Protein AF-W1YFK3-F1 (afdb_monomer)

Structure (mmCIF, N/CA/C/O backbone):
data_AF-W1YFK3-F1
#
_entry.id   AF-W1YFK3-F1
#
loop_
_atom_site.group_PDB
_atom_site.id
_atom_site.type_symbol
_atom_site.label_atom_id
_atom_site.label_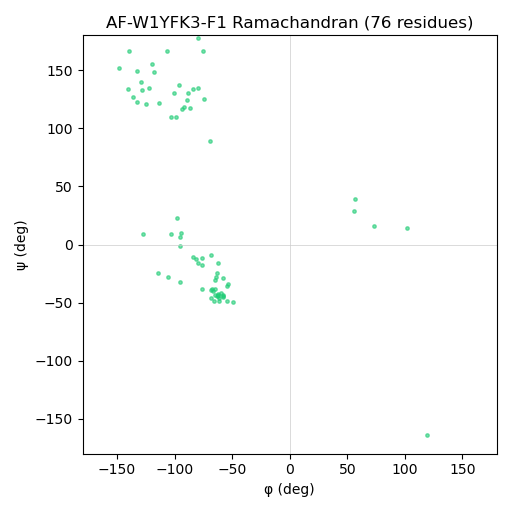alt_id
_atom_site.label_comp_id
_atom_site.label_asym_id
_atom_site.label_entity_id
_atom_site.label_seq_id
_atom_site.pdbx_PDB_ins_code
_atom_site.Cartn_x
_atom_site.Cartn_y
_atom_site.Cartn_z
_atom_site.occupancy
_atom_site.B_iso_or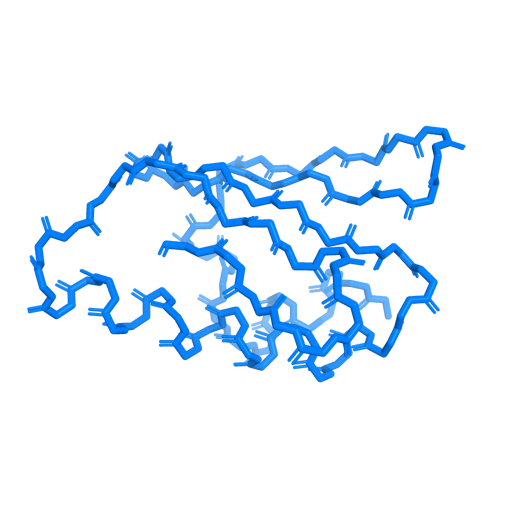_equiv
_atom_site.auth_seq_id
_atom_site.auth_comp_id
_atom_site.auth_asym_id
_atom_site.auth_atom_id
_atom_site.pdbx_PDB_model_num
ATOM 1 N N . SER A 1 1 ? 11.170 10.229 -8.547 1.00 80.69 1 SER A N 1
ATOM 2 C CA . SER A 1 1 ? 11.342 9.173 -7.532 1.00 80.69 1 SER A CA 1
ATOM 3 C C . SER A 1 1 ? 10.031 8.973 -6.785 1.00 80.69 1 SER A C 1
ATOM 5 O O . SER A 1 1 ? 9.253 9.917 -6.699 1.00 80.69 1 SER A O 1
ATOM 7 N N . LEU A 1 2 ? 9.782 7.776 -6.247 1.00 85.69 2 LEU A N 1
ATOM 8 C CA . LEU A 1 2 ? 8.586 7.441 -5.458 1.00 85.69 2 LEU A CA 1
ATOM 9 C C . LEU A 1 2 ? 8.292 8.456 -4.342 1.00 85.69 2 LEU A C 1
ATOM 11 O O . LEU A 1 2 ? 7.194 8.997 -4.264 1.00 85.69 2 LEU A O 1
ATOM 15 N N . ILE A 1 3 ? 9.313 8.781 -3.543 1.00 87.38 3 ILE A N 1
ATOM 16 C CA . ILE A 1 3 ? 9.219 9.732 -2.425 1.00 87.38 3 ILE A CA 1
ATOM 17 C C . ILE A 1 3 ? 8.659 11.094 -2.872 1.00 87.38 3 ILE A C 1
ATOM 19 O O . ILE A 1 3 ? 7.897 11.717 -2.136 1.00 87.38 3 ILE A O 1
ATOM 23 N N . LYS A 1 4 ? 8.995 11.558 -4.087 1.00 92.19 4 LYS A N 1
ATOM 24 C CA . LYS A 1 4 ? 8.477 12.823 -4.635 1.00 92.19 4 LYS A CA 1
ATOM 25 C C . LYS A 1 4 ? 6.957 12.783 -4.800 1.00 92.19 4 LYS A C 1
ATOM 27 O O . LYS A 1 4 ? 6.302 13.768 -4.486 1.00 92.19 4 LYS A O 1
ATOM 32 N N . TYR A 1 5 ? 6.413 11.677 -5.304 1.00 91.19 5 TYR A N 1
ATOM 33 C CA . TYR A 1 5 ? 4.976 11.543 -5.540 1.00 91.19 5 TYR A CA 1
ATOM 34 C C . TYR A 1 5 ? 4.202 11.313 -4.245 1.00 91.19 5 TYR A C 1
ATOM 36 O O . TYR A 1 5 ? 3.169 11.939 -4.061 1.00 91.19 5 TYR A O 1
ATOM 44 N N . ILE A 1 6 ? 4.754 10.533 -3.310 1.00 90.00 6 ILE A N 1
ATOM 45 C CA . ILE A 1 6 ? 4.178 10.369 -1.966 1.00 90.00 6 ILE A CA 1
ATOM 46 C C . ILE A 1 6 ? 3.984 11.730 -1.288 1.00 90.00 6 ILE A C 1
ATOM 48 O O . ILE A 1 6 ? 2.893 12.008 -0.807 1.00 90.00 6 ILE A O 1
ATOM 52 N N . LYS A 1 7 ? 5.013 12.590 -1.311 1.00 91.38 7 LYS A N 1
ATOM 53 C CA . LYS A 1 7 ? 4.934 13.947 -0.744 1.00 91.38 7 LYS A CA 1
ATOM 54 C C . LYS A 1 7 ? 3.977 14.862 -1.506 1.00 91.38 7 LYS A C 1
ATOM 56 O O . LYS A 1 7 ? 3.296 15.686 -0.913 1.00 91.38 7 LYS A O 1
ATOM 61 N N . LYS A 1 8 ? 3.969 14.768 -2.838 1.00 91.19 8 LYS A N 1
ATOM 62 C CA . LYS A 1 8 ? 3.121 15.615 -3.683 1.00 91.19 8 LYS A CA 1
ATOM 63 C C . LYS A 1 8 ? 1.633 15.335 -3.456 1.00 91.19 8 LYS A C 1
ATOM 65 O O . LYS A 1 8 ? 0.847 16.277 -3.450 1.00 91.19 8 LYS A O 1
ATOM 70 N N . ASP A 1 9 ? 1.276 14.071 -3.262 1.00 88.00 9 ASP A N 1
ATOM 71 C CA . ASP A 1 9 ? -0.113 13.629 -3.126 1.00 88.00 9 ASP A CA 1
ATOM 72 C C . ASP A 1 9 ? -0.554 13.534 -1.645 1.00 88.00 9 ASP A C 1
ATOM 74 O O . ASP A 1 9 ? -1.636 13.033 -1.340 1.00 88.00 9 ASP A O 1
ATOM 78 N N . GLY A 1 10 ? 0.263 14.035 -0.705 1.00 88.25 10 GLY A N 1
ATOM 79 C CA . GLY A 1 10 ? -0.073 14.127 0.722 1.00 88.25 10 GLY A CA 1
ATOM 80 C C . GLY A 1 10 ? -0.066 12.787 1.470 1.00 88.25 10 GLY A C 1
ATOM 81 O O . GLY A 1 10 ? -0.648 12.668 2.555 1.00 88.25 10 GLY A O 1
ATOM 82 N N . LEU A 1 11 ? 0.545 11.749 0.892 1.00 91.00 11 LEU A N 1
ATOM 83 C CA . LEU A 1 11 ? 0.610 10.411 1.481 1.00 91.00 11 LEU A CA 1
ATOM 84 C C . LEU A 1 11 ? 1.685 10.290 2.567 1.00 91.00 11 LEU A C 1
ATOM 86 O O . LEU A 1 11 ? 1.626 9.368 3.377 1.00 91.00 11 LEU A O 1
ATOM 90 N N . GLU A 1 12 ? 2.636 11.218 2.651 1.00 91.44 12 GLU A N 1
ATOM 91 C CA . GLU A 1 12 ? 3.701 11.213 3.660 1.00 91.44 12 GLU A CA 1
ATOM 92 C C . GLU A 1 12 ? 3.161 11.232 5.096 1.00 91.44 12 GLU A C 1
ATOM 94 O O . GLU A 1 12 ? 3.766 10.659 5.997 1.00 91.44 12 GLU A O 1
ATOM 99 N N . ASN A 1 13 ? 1.984 11.826 5.306 1.00 89.56 13 ASN A N 1
ATOM 100 C CA . ASN A 1 13 ? 1.336 11.864 6.615 1.00 89.56 13 ASN A CA 1
ATOM 101 C C . ASN A 1 13 ? 0.518 10.604 6.924 1.00 89.56 13 ASN A C 1
ATOM 103 O O . ASN A 1 13 ? 0.099 10.433 8.070 1.00 89.56 13 ASN A O 1
ATOM 107 N N . LYS A 1 14 ? 0.299 9.737 5.930 1.00 91.12 14 LYS A N 1
ATOM 108 C CA . LYS A 1 14 ? -0.504 8.508 6.018 1.00 91.12 14 LYS A CA 1
ATOM 109 C C . LYS A 1 14 ? 0.355 7.249 6.057 1.00 91.12 14 LYS A C 1
ATOM 111 O O . LYS A 1 14 ? -0.079 6.256 6.620 1.00 91.12 14 LYS A O 1
ATOM 116 N N . ILE A 1 15 ? 1.549 7.278 5.473 1.00 93.94 15 ILE A N 1
ATOM 117 C CA . ILE A 1 15 ? 2.467 6.137 5.422 1.00 93.94 15 ILE A CA 1
ATOM 118 C C . ILE A 1 15 ? 3.371 6.130 6.662 1.00 93.94 15 ILE A C 1
ATOM 120 O O . ILE A 1 15 ? 3.959 7.148 7.018 1.00 93.94 15 ILE A O 1
ATOM 124 N N . SER A 1 16 ? 3.462 4.983 7.334 1.00 95.00 16 SER A N 1
ATOM 125 C CA . SER A 1 16 ? 4.325 4.753 8.498 1.00 95.00 16 SER A CA 1
ATOM 126 C C . SER A 1 16 ? 5.666 4.128 8.109 1.00 95.00 16 SER A C 1
ATOM 128 O O . SER A 1 16 ? 6.682 4.418 8.738 1.00 95.00 16 SER A O 1
ATOM 130 N N . SER A 1 17 ? 5.695 3.307 7.057 1.00 95.00 17 SER A N 1
ATOM 131 C CA . SER A 1 17 ? 6.908 2.640 6.587 1.00 95.00 17 SER A CA 1
ATOM 132 C C . SER A 1 17 ? 6.901 2.436 5.072 1.00 95.00 17 SER A C 1
ATOM 134 O O . SER A 1 17 ? 5.850 2.322 4.438 1.00 95.00 17 SER A O 1
ATOM 136 N N . ILE A 1 18 ? 8.102 2.402 4.491 1.00 94.12 18 ILE A N 1
ATOM 137 C CA . ILE A 1 18 ? 8.345 2.071 3.086 1.00 94.12 18 ILE A CA 1
ATOM 138 C C . ILE A 1 18 ? 9.545 1.128 3.055 1.00 94.12 18 ILE A C 1
ATOM 140 O O . ILE A 1 18 ? 10.600 1.464 3.593 1.00 94.12 18 ILE A O 1
ATOM 144 N N . SER A 1 19 ? 9.404 -0.027 2.412 1.00 93.50 19 SER A N 1
ATOM 145 C CA . SER A 1 19 ? 10.506 -0.954 2.167 1.00 93.50 19 SER A CA 1
ATOM 146 C C . SER A 1 19 ? 10.565 -1.350 0.697 1.00 93.50 19 SER A C 1
ATOM 148 O O . SER A 1 19 ? 9.552 -1.554 0.028 1.00 93.50 19 SER A O 1
ATOM 150 N N . PHE A 1 20 ? 11.787 -1.439 0.186 1.00 90.38 20 PHE A N 1
ATOM 151 C CA . PHE A 1 20 ? 12.072 -1.888 -1.169 1.00 90.38 20 PHE A CA 1
ATOM 152 C C . PHE A 1 20 ? 12.528 -3.336 -1.083 1.00 90.38 20 PHE A C 1
ATOM 154 O O . PHE A 1 20 ? 13.388 -3.654 -0.262 1.00 90.38 20 PHE A O 1
ATOM 161 N N . ASN A 1 21 ? 11.951 -4.211 -1.901 1.00 85.50 21 ASN A N 1
ATOM 162 C CA . ASN A 1 21 ? 12.396 -5.595 -1.975 1.00 85.50 21 ASN A CA 1
ATOM 163 C C . ASN A 1 21 ? 13.170 -5.864 -3.274 1.00 85.50 21 ASN A C 1
ATOM 165 O O . ASN A 1 21 ? 13.147 -5.072 -4.216 1.00 85.50 21 ASN A O 1
ATOM 169 N N . SER A 1 22 ? 13.857 -7.004 -3.320 1.00 76.50 22 SER A N 1
ATOM 170 C CA . SER A 1 22 ? 14.663 -7.440 -4.466 1.00 76.50 22 SER A CA 1
ATOM 171 C C . SER A 1 22 ? 13.843 -7.812 -5.709 1.00 76.50 22 SER A C 1
ATOM 173 O O . SER A 1 22 ? 14.415 -8.003 -6.776 1.00 76.50 22 SER A O 1
ATOM 175 N N . GLU A 1 23 ? 12.514 -7.896 -5.606 1.00 84.50 23 GLU A N 1
ATOM 176 C CA . GLU A 1 23 ? 11.614 -8.331 -6.684 1.00 84.50 23 GLU A CA 1
ATOM 177 C C . GLU A 1 23 ? 10.970 -7.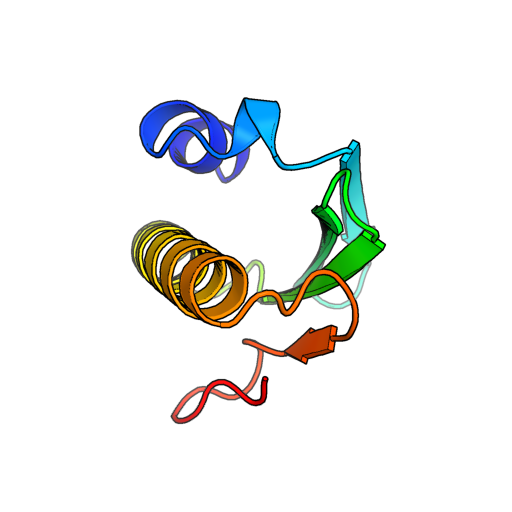164 -7.446 1.00 84.50 23 GLU A C 1
ATOM 179 O O . GLU A 1 23 ? 9.901 -7.326 -8.037 1.00 84.50 23 GLU A O 1
ATOM 184 N N . ASN A 1 24 ? 11.580 -5.977 -7.422 1.00 87.06 24 ASN A N 1
ATOM 185 C CA . ASN A 1 24 ? 10.989 -4.761 -7.987 1.00 87.06 24 ASN A CA 1
ATOM 186 C C . ASN A 1 24 ? 9.609 -4.447 -7.386 1.00 87.06 24 ASN A C 1
ATOM 188 O O . ASN A 1 24 ? 8.682 -4.043 -8.090 1.00 87.06 24 ASN A O 1
ATOM 192 N N . LYS A 1 25 ? 9.436 -4.659 -6.080 1.00 90.56 25 LYS A N 1
ATOM 193 C CA . LYS A 1 25 ? 8.238 -4.232 -5.357 1.00 90.56 25 LYS A CA 1
ATOM 194 C C . LYS A 1 25 ? 8.612 -3.233 -4.283 1.00 90.56 25 LYS A C 1
ATOM 196 O O . LYS A 1 25 ? 9.680 -3.282 -3.669 1.00 90.56 25 LYS A O 1
ATOM 201 N N . VAL A 1 26 ? 7.670 -2.339 -4.040 1.00 92.69 26 VAL A N 1
ATOM 202 C CA . VAL A 1 26 ? 7.695 -1.447 -2.895 1.00 92.69 26 VAL A CA 1
ATOM 203 C C . VAL A 1 26 ? 6.542 -1.837 -1.995 1.00 92.69 26 VAL A C 1
ATOM 205 O O . VAL A 1 26 ? 5.384 -1.816 -2.418 1.00 92.69 26 VAL A O 1
ATOM 208 N N . ASN A 1 27 ? 6.874 -2.186 -0.759 1.00 94.62 27 ASN A N 1
ATOM 209 C CA . ASN A 1 27 ? 5.891 -2.397 0.285 1.00 94.62 27 ASN A CA 1
ATOM 210 C C . ASN A 1 27 ? 5.773 -1.114 1.099 1.00 94.62 27 ASN A C 1
ATOM 212 O O . ASN A 1 27 ? 6.773 -0.468 1.419 1.00 94.62 27 ASN A O 1
ATOM 216 N N . MET A 1 28 ? 4.548 -0.741 1.429 1.00 94.94 28 MET A N 1
ATOM 217 C CA . MET A 1 28 ? 4.259 0.392 2.294 1.00 94.94 28 MET A CA 1
ATOM 218 C C . MET A 1 28 ? 3.233 -0.034 3.330 1.00 94.94 28 MET A C 1
ATOM 220 O O . MET A 1 28 ? 2.374 -0.869 3.052 1.00 94.94 28 MET A O 1
ATOM 224 N N . THR A 1 29 ? 3.298 0.565 4.508 1.00 96.00 29 THR A N 1
ATOM 225 C CA . THR A 1 29 ? 2.276 0.382 5.539 1.00 96.00 29 THR A CA 1
ATOM 226 C C . THR A 1 29 ? 1.709 1.745 5.890 1.00 96.00 29 THR A C 1
ATOM 228 O O . THR A 1 29 ? 2.464 2.710 6.037 1.00 96.00 29 THR A O 1
ATOM 231 N N . THR A 1 30 ? 0.386 1.867 5.996 1.00 94.69 30 THR A N 1
ATOM 232 C CA . THR A 1 30 ? -0.225 3.099 6.512 1.00 94.69 30 THR A CA 1
ATOM 233 C C . THR A 1 30 ? -0.064 3.187 8.031 1.00 94.69 30 THR A C 1
ATOM 235 O O . THR A 1 30 ? 0.295 2.216 8.697 1.00 94.69 30 THR A O 1
ATOM 238 N N . LYS A 1 31 ? -0.310 4.354 8.623 1.00 92.94 31 LYS A N 1
ATOM 239 C CA . LYS A 1 31 ? -0.334 4.517 10.085 1.00 92.94 31 LYS A CA 1
ATOM 240 C C . LYS A 1 31 ? -1.462 3.720 10.733 1.00 92.94 31 LYS A C 1
ATOM 242 O O . LYS A 1 31 ? -1.337 3.312 11.879 1.00 92.94 31 LYS A O 1
ATOM 247 N N . GLU A 1 32 ? -2.538 3.499 9.990 1.00 90.00 32 GLU A N 1
ATOM 248 C CA . GLU A 1 32 ? -3.701 2.727 10.412 1.00 90.00 32 GLU A CA 1
ATOM 249 C C . GLU A 1 32 ? -3.508 1.207 10.260 1.00 90.00 32 GLU A C 1
ATOM 251 O O . GLU A 1 32 ? -4.269 0.444 10.843 1.00 90.00 32 GLU A O 1
ATOM 256 N N . GLY A 1 33 ? -2.463 0.765 9.547 1.00 91.69 33 GLY A N 1
ATOM 257 C CA . GLY A 1 33 ? -2.104 -0.651 9.418 1.00 91.69 33 GLY A CA 1
ATOM 258 C C . GLY A 1 33 ? -2.512 -1.312 8.099 1.00 91.69 33 GLY A C 1
ATOM 259 O O . GLY A 1 33 ? -2.474 -2.535 8.002 1.00 91.69 33 GLY A O 1
ATOM 260 N N . ILE A 1 34 ? -2.878 -0.541 7.070 1.00 95.25 34 ILE A N 1
ATOM 261 C CA . ILE A 1 34 ? -3.111 -1.083 5.725 1.00 95.25 34 ILE A CA 1
ATOM 262 C C . ILE A 1 34 ? -1.761 -1.398 5.078 1.00 95.25 34 ILE A C 1
ATOM 264 O O . ILE A 1 34 ? -0.903 -0.521 4.949 1.00 95.25 34 ILE A O 1
ATOM 268 N N . GLU A 1 35 ? -1.589 -2.639 4.635 1.00 96.00 35 GLU A N 1
ATOM 269 C CA . GLU A 1 35 ? -0.439 -3.075 3.849 1.00 96.00 35 GLU A CA 1
ATOM 270 C C . GLU A 1 35 ? -0.656 -2.766 2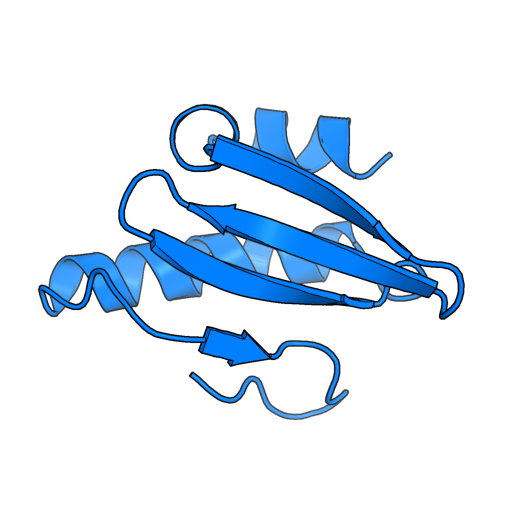.368 1.00 96.00 35 GLU A C 1
ATOM 272 O O . GLU A 1 35 ? -1.706 -3.057 1.802 1.00 96.00 35 GLU A O 1
ATOM 277 N N . ILE A 1 36 ? 0.344 -2.198 1.706 1.00 94.62 36 ILE A N 1
ATOM 278 C CA . ILE A 1 36 ? 0.271 -1.798 0.303 1.00 94.62 36 ILE A CA 1
ATOM 279 C C . ILE A 1 36 ? 1.467 -2.385 -0.431 1.00 94.62 36 ILE A C 1
ATOM 281 O O . ILE A 1 36 ? 2.602 -2.252 0.022 1.00 94.62 36 ILE A O 1
ATOM 285 N N . VAL A 1 37 ? 1.223 -2.986 -1.593 1.00 93.50 37 VAL A N 1
ATOM 286 C CA . VAL A 1 37 ? 2.279 -3.477 -2.483 1.00 93.50 37 VAL A CA 1
ATOM 287 C C . VAL A 1 37 ? 2.097 -2.862 -3.865 1.00 93.50 37 VAL A C 1
ATOM 289 O O . VAL A 1 37 ? 1.060 -3.060 -4.502 1.00 93.50 37 VAL A O 1
ATOM 292 N N . ILE A 1 38 ? 3.117 -2.145 -4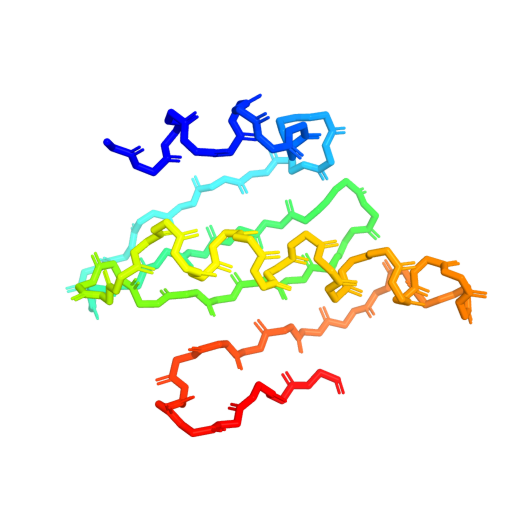.337 1.00 91.56 38 ILE A N 1
ATOM 293 C CA . ILE A 1 38 ? 3.194 -1.608 -5.703 1.00 91.56 38 ILE A CA 1
ATOM 294 C C . ILE A 1 38 ? 4.417 -2.180 -6.428 1.00 91.56 38 ILE A C 1
ATOM 296 O O . ILE A 1 38 ? 5.400 -2.574 -5.797 1.00 91.56 38 ILE A O 1
ATOM 300 N N . ASN A 1 39 ? 4.370 -2.218 -7.758 1.00 89.44 39 ASN A N 1
ATOM 301 C CA . ASN A 1 39 ? 5.531 -2.562 -8.577 1.00 89.44 39 ASN A CA 1
ATOM 302 C C . ASN A 1 39 ? 6.442 -1.324 -8.694 1.00 89.44 39 ASN A C 1
ATOM 304 O O . ASN A 1 39 ? 5.956 -0.223 -8.915 1.00 89.44 39 ASN A O 1
ATOM 308 N N . SER A 1 40 ? 7.758 -1.457 -8.527 1.00 84.31 40 SER A N 1
ATOM 309 C CA . SER A 1 40 ? 8.686 -0.328 -8.690 1.00 84.31 40 SER A CA 1
ATOM 310 C C . SER A 1 40 ? 8.938 0.027 -10.155 1.00 84.31 40 SER A C 1
ATOM 312 O O . SER A 1 40 ? 9.414 1.124 -10.436 1.00 84.31 40 SER A O 1
ATOM 314 N N . ASN A 1 41 ? 8.627 -0.890 -11.076 1.00 85.75 41 ASN A N 1
ATOM 315 C CA . ASN A 1 41 ? 8.842 -0.725 -12.514 1.00 85.75 41 ASN A CA 1
ATOM 316 C C . ASN A 1 41 ? 7.593 -0.209 -13.250 1.00 85.75 41 ASN A C 1
ATOM 318 O O . ASN A 1 41 ? 7.630 -0.047 -14.469 1.00 85.75 41 ASN A O 1
ATOM 322 N N . SER A 1 42 ? 6.478 0.004 -12.548 1.00 83.75 42 SER A N 1
ATOM 323 C CA . SER A 1 42 ? 5.254 0.566 -13.124 1.00 83.75 42 SER A CA 1
ATOM 324 C C . SER A 1 42 ? 5.335 2.091 -13.266 1.00 83.75 42 SER A C 1
ATOM 326 O O . SER A 1 42 ? 6.312 2.735 -12.869 1.00 83.75 42 SER A O 1
ATOM 328 N N . ASP A 1 43 ? 4.282 2.696 -13.824 1.00 89.31 43 ASP A N 1
ATOM 329 C CA . ASP A 1 43 ? 4.104 4.146 -13.758 1.00 89.31 43 ASP A CA 1
ATOM 330 C C . ASP A 1 43 ? 3.786 4.566 -12.313 1.00 89.31 43 ASP A C 1
ATOM 332 O O . ASP A 1 43 ? 2.633 4.671 -11.894 1.00 89.31 43 ASP A O 1
ATOM 336 N N . ILE A 1 44 ? 4.847 4.845 -11.552 1.00 88.00 44 ILE A N 1
ATOM 337 C CA . ILE A 1 44 ? 4.772 5.264 -10.149 1.00 88.00 44 ILE A CA 1
ATOM 338 C C . ILE A 1 44 ? 3.854 6.483 -9.963 1.00 88.00 44 ILE A C 1
ATOM 340 O O . ILE A 1 44 ? 3.198 6.597 -8.931 1.00 88.00 44 ILE A O 1
ATOM 344 N N . LYS A 1 45 ? 3.796 7.415 -10.926 1.00 89.69 45 LYS A N 1
ATOM 345 C CA . LYS A 1 45 ? 2.925 8.595 -10.805 1.00 89.69 45 LYS A CA 1
ATOM 346 C C . LYS A 1 45 ? 1.462 8.164 -10.821 1.00 89.69 45 LYS A C 1
ATOM 348 O O . LYS A 1 45 ? 0.686 8.610 -9.980 1.00 89.69 45 LYS A O 1
ATOM 353 N N . HIS A 1 46 ? 1.101 7.322 -11.785 1.00 89.25 46 HIS A N 1
ATOM 354 C CA . HIS A 1 46 ? -0.246 6.783 -11.905 1.00 89.25 46 HIS A CA 1
ATOM 355 C C . HIS A 1 46 ? -0.628 5.945 -10.675 1.00 89.25 46 HIS A C 1
ATOM 357 O O . HIS A 1 46 ? -1.708 6.126 -10.112 1.00 89.25 46 HIS A O 1
ATOM 363 N N . ASP A 1 47 ? 0.275 5.085 -10.207 1.00 89.75 47 ASP A N 1
ATOM 364 C CA . ASP A 1 47 ? -0.000 4.192 -9.082 1.00 89.75 47 ASP A CA 1
ATOM 365 C C . ASP A 1 47 ? -0.179 4.943 -7.762 1.00 89.75 47 ASP A C 1
ATOM 367 O O . ASP A 1 47 ? -1.075 4.608 -6.991 1.00 89.75 47 ASP A O 1
ATOM 371 N N . ILE A 1 48 ? 0.599 6.001 -7.514 1.00 91.62 48 ILE A N 1
ATOM 372 C CA . ILE A 1 48 ? 0.422 6.841 -6.323 1.00 91.62 48 ILE A CA 1
ATOM 373 C C . ILE A 1 48 ? -0.885 7.642 -6.374 1.00 91.62 48 ILE A C 1
ATOM 375 O O . ILE A 1 48 ? -1.593 7.716 -5.365 1.00 91.62 48 ILE A O 1
ATOM 379 N N . ALA A 1 49 ? -1.268 8.159 -7.544 1.00 91.06 49 ALA A N 1
ATOM 380 C CA . ALA A 1 49 ? -2.557 8.829 -7.705 1.00 91.06 49 ALA A CA 1
ATOM 381 C C . ALA A 1 49 ? -3.726 7.861 -7.434 1.00 91.06 49 ALA A C 1
ATOM 383 O O . ALA A 1 49 ? -4.664 8.194 -6.706 1.00 91.06 49 ALA A O 1
ATOM 384 N N . LYS A 1 50 ? -3.643 6.630 -7.957 1.00 91.50 50 LYS A N 1
ATOM 385 C CA . LYS A 1 50 ? -4.640 5.576 -7.726 1.00 91.50 50 LYS A CA 1
ATOM 386 C C . LYS A 1 50 ? -4.688 5.138 -6.259 1.00 91.50 50 LYS A C 1
ATOM 388 O O . LYS A 1 50 ? -5.774 5.013 -5.699 1.00 91.50 50 LYS A O 1
ATOM 393 N N . LEU A 1 51 ? -3.533 4.948 -5.618 1.00 92.81 51 LEU A N 1
ATOM 394 C CA . LEU A 1 51 ? -3.441 4.612 -4.196 1.00 92.81 51 LEU A CA 1
ATOM 395 C C . LEU A 1 51 ? -4.119 5.678 -3.329 1.00 92.81 51 LEU A C 1
ATOM 397 O O . LEU A 1 51 ? -4.880 5.344 -2.424 1.00 92.81 51 LEU A O 1
ATOM 401 N N . THR A 1 52 ? -3.889 6.956 -3.632 1.00 92.88 52 THR A N 1
ATOM 402 C CA . THR A 1 52 ? -4.526 8.072 -2.922 1.00 92.88 52 THR A CA 1
ATOM 403 C C . THR A 1 52 ? -6.049 7.984 -2.990 1.00 92.88 52 THR A C 1
ATOM 405 O O . THR A 1 52 ? -6.713 8.123 -1.964 1.00 92.88 52 THR A O 1
ATOM 408 N N . GLN A 1 53 ? -6.609 7.686 -4.167 1.00 92.31 53 GLN A N 1
ATOM 409 C CA . GLN A 1 53 ? -8.055 7.507 -4.340 1.00 92.31 53 GLN A CA 1
ATOM 410 C C . GLN A 1 53 ? -8.592 6.318 -3.532 1.00 92.31 53 GLN A C 1
ATOM 412 O O . GLN A 1 53 ? -9.598 6.464 -2.842 1.00 92.31 53 GLN A O 1
ATOM 417 N N . ILE A 1 54 ? -7.900 5.172 -3.556 1.00 93.12 54 ILE A N 1
ATOM 418 C CA . ILE A 1 54 ? -8.301 3.979 -2.791 1.00 93.12 54 ILE A CA 1
ATOM 419 C C . ILE A 1 54 ? -8.308 4.276 -1.290 1.00 93.12 54 ILE A C 1
ATOM 421 O 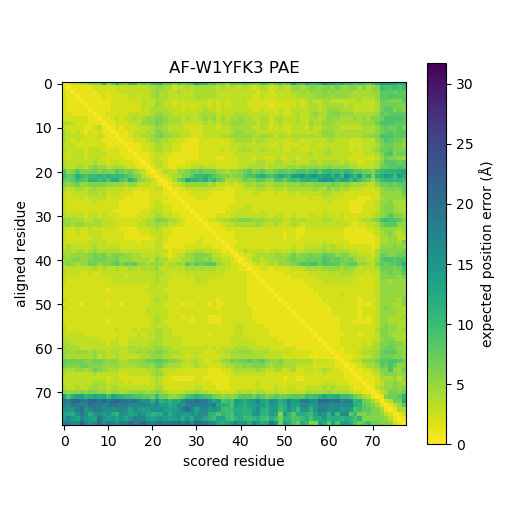O . ILE A 1 54 ? -9.275 3.966 -0.604 1.00 93.12 54 ILE A O 1
ATOM 425 N N . LEU A 1 55 ? -7.266 4.925 -0.764 1.00 93.19 55 LEU A N 1
ATOM 426 C CA . LEU A 1 55 ? -7.192 5.249 0.664 1.00 93.19 55 LEU A CA 1
ATOM 427 C C . LEU A 1 55 ? -8.280 6.244 1.102 1.00 93.19 55 LEU A C 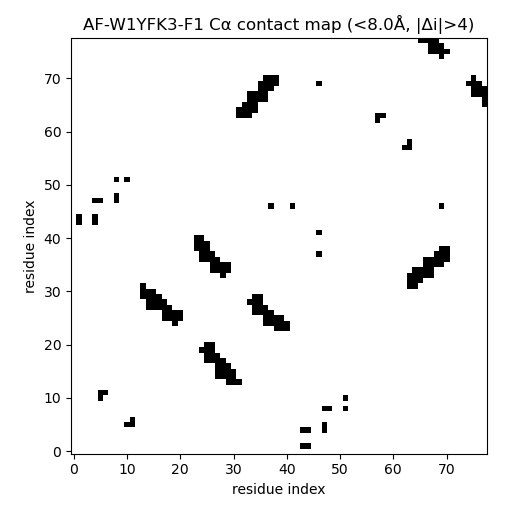1
ATOM 429 O O . LEU A 1 55 ? -8.723 6.196 2.250 1.00 93.19 55 LEU A O 1
ATOM 433 N N . VAL A 1 56 ? -8.715 7.148 0.218 1.00 92.38 56 VAL A N 1
ATOM 434 C CA . VAL A 1 56 ? -9.854 8.044 0.482 1.00 92.38 56 VAL A CA 1
ATOM 435 C C . VAL A 1 56 ? -11.163 7.257 0.534 1.00 92.38 56 VAL A C 1
ATOM 437 O O . VAL A 1 56 ? -11.933 7.438 1.478 1.00 92.38 56 VAL A O 1
ATOM 440 N N . ASP A 1 57 ? -11.394 6.364 -0.429 1.00 92.88 57 ASP A N 1
ATOM 441 C CA . ASP A 1 57 ? -12.584 5.509 -0.473 1.00 92.88 57 ASP A CA 1
ATOM 442 C C . ASP A 1 57 ? -12.664 4.578 0.750 1.00 92.88 57 ASP A C 1
ATOM 444 O O . ASP A 1 57 ? -13.677 4.571 1.452 1.00 92.88 57 ASP A O 1
ATOM 448 N N . LEU A 1 58 ? -11.573 3.884 1.090 1.00 92.81 58 LEU A N 1
ATOM 449 C CA . LEU A 1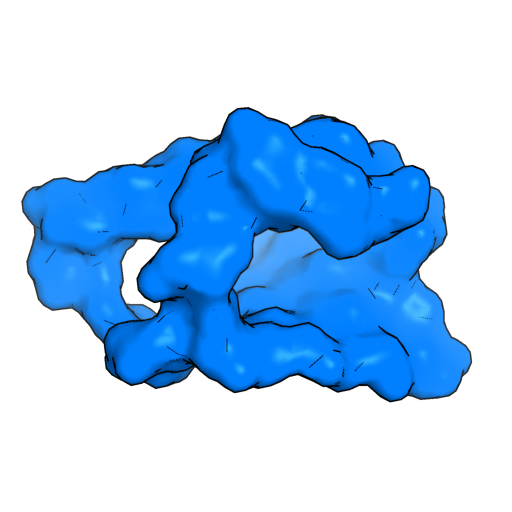 58 ? -11.493 3.025 2.276 1.00 92.81 58 LEU A CA 1
ATOM 450 C C . LEU A 1 58 ? -11.789 3.798 3.563 1.00 92.81 58 LEU A C 1
ATOM 452 O O . LEU A 1 58 ? -12.608 3.365 4.376 1.00 92.81 58 LEU A O 1
ATOM 456 N N . LYS A 1 59 ? -11.201 4.993 3.711 1.00 91.06 59 LYS A N 1
ATOM 457 C CA . LYS A 1 59 ? -11.484 5.873 4.849 1.00 91.06 59 LYS A CA 1
ATOM 458 C C . LYS A 1 59 ? -12.963 6.260 4.912 1.00 91.06 59 LYS A C 1
ATOM 460 O O . LYS A 1 59 ? -13.529 6.254 6.001 1.00 91.06 59 LYS A O 1
ATOM 465 N N . SER A 1 60 ? -13.599 6.568 3.779 1.00 94.06 60 SER A N 1
ATOM 466 C CA . SER A 1 60 ? -15.033 6.905 3.739 1.00 94.06 60 SER A CA 1
ATOM 467 C C . SER A 1 60 ? -15.940 5.748 4.181 1.00 94.06 60 SER A C 1
ATOM 469 O O . SER A 1 60 ? -17.040 5.980 4.674 1.00 94.06 60 SER A O 1
ATOM 471 N N . LYS A 1 61 ? -15.449 4.509 4.062 1.00 94.12 61 LYS A N 1
ATOM 472 C CA . LYS A 1 61 ? -16.133 3.272 4.458 1.00 94.12 61 LYS A CA 1
ATOM 473 C C . LYS A 1 61 ? -15.751 2.786 5.861 1.00 94.12 61 LYS A C 1
ATOM 475 O O . LYS A 1 61 ? -16.168 1.701 6.253 1.00 94.12 61 LYS A O 1
ATOM 480 N N . ASN A 1 62 ? -14.966 3.562 6.617 1.00 91.88 62 ASN A N 1
ATOM 481 C CA . ASN A 1 62 ? -14.380 3.165 7.905 1.00 91.88 62 ASN A CA 1
ATOM 482 C C . ASN A 1 62 ? -13.539 1.874 7.839 1.00 91.88 62 ASN A C 1
ATOM 484 O O . ASN A 1 62 ? -13.417 1.156 8.830 1.00 91.88 62 ASN A O 1
ATOM 488 N N . ILE A 1 63 ? -12.934 1.585 6.684 1.00 90.75 63 ILE A N 1
ATOM 489 C CA . ILE A 1 63 ? -11.994 0.475 6.513 1.00 90.75 63 ILE A CA 1
ATOM 490 C C . ILE A 1 63 ? -10.582 1.024 6.721 1.00 90.75 63 ILE A C 1
ATOM 492 O O . ILE A 1 63 ? -10.119 1.885 5.974 1.00 90.75 63 ILE A O 1
ATOM 496 N N . ASN A 1 64 ? -9.902 0.540 7.756 1.00 87.94 64 ASN A N 1
ATOM 497 C CA . ASN A 1 64 ? -8.597 1.041 8.191 1.00 87.94 64 ASN A CA 1
ATOM 498 C C . ASN A 1 64 ? -7.532 -0.060 8.338 1.00 87.94 64 ASN A C 1
ATOM 500 O O . ASN A 1 64 ? -6.437 0.218 8.811 1.00 87.94 64 ASN A O 1
ATOM 504 N N . TYR A 1 65 ? -7.829 -1.281 7.895 1.00 88.69 65 TYR A N 1
ATOM 505 C CA . TYR A 1 65 ? -6.928 -2.433 7.909 1.00 88.69 65 TYR A CA 1
ATOM 506 C C . TYR A 1 65 ? -7.074 -3.230 6.607 1.00 88.69 65 TYR A C 1
ATOM 508 O O . TYR A 1 65 ? -8.031 -3.034 5.856 1.00 88.69 65 TYR A O 1
ATOM 516 N N . GLY A 1 66 ? -6.136 -4.139 6.342 1.00 91.25 66 GLY A N 1
ATOM 517 C CA . GLY A 1 66 ? -6.174 -5.031 5.181 1.00 91.25 66 GLY A CA 1
ATOM 518 C C . GLY A 1 66 ? -4.981 -4.845 4.249 1.00 91.25 66 GLY A C 1
ATOM 519 O O . GLY A 1 66 ? -3.964 -4.267 4.633 1.00 91.25 66 GLY A O 1
ATOM 520 N N . LYS A 1 67 ? -5.102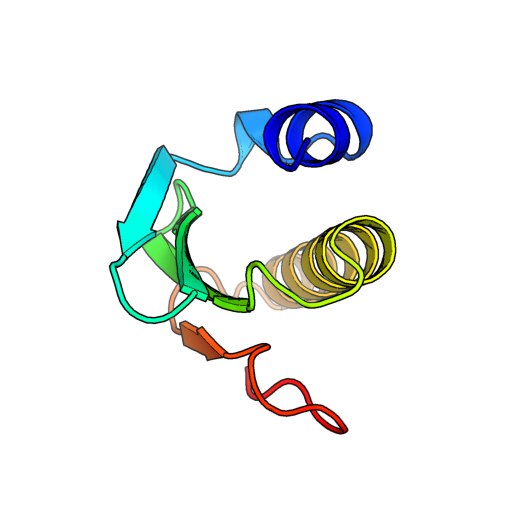 -5.366 3.023 1.00 93.81 67 LYS A N 1
ATOM 521 C CA . LYS A 1 67 ? -4.012 -5.393 2.046 1.00 93.81 67 LYS A CA 1
ATOM 522 C C . LYS A 1 67 ? -4.464 -4.907 0.674 1.00 93.81 67 LYS A C 1
ATOM 524 O O . LYS A 1 67 ? -5.329 -5.514 0.057 1.00 93.81 67 LYS A O 1
ATOM 529 N N . ILE A 1 68 ? -3.799 -3.872 0.172 1.00 92.81 68 ILE A N 1
ATOM 530 C CA . ILE A 1 68 ? -3.959 -3.344 -1.182 1.00 92.81 68 ILE A CA 1
ATOM 531 C C . ILE A 1 68 ? -2.828 -3.907 -2.041 1.00 92.81 68 ILE A C 1
ATOM 533 O O . ILE A 1 68 ? -1.665 -3.520 -1.899 1.00 92.81 68 ILE A O 1
ATOM 537 N N . ASN A 1 69 ? -3.162 -4.810 -2.963 1.00 91.25 69 ASN A N 1
ATOM 538 C CA . ASN A 1 69 ? -2.197 -5.305 -3.937 1.00 91.25 69 ASN A CA 1
ATOM 539 C C . ASN A 1 69 ? -2.425 -4.645 -5.303 1.00 91.25 69 ASN A C 1
ATOM 541 O O . ASN A 1 69 ? -3.410 -4.918 -5.994 1.00 91.25 69 ASN A O 1
ATOM 545 N N . MET A 1 70 ? -1.489 -3.782 -5.697 1.00 89.88 70 MET A N 1
ATOM 546 C CA . MET A 1 70 ? -1.524 -3.037 -6.957 1.00 89.88 70 MET A CA 1
ATOM 547 C C . MET A 1 70 ? -0.581 -3.622 -8.015 1.00 89.88 70 MET A C 1
ATOM 549 O O . MET A 1 70 ? -0.387 -3.010 -9.059 1.00 89.88 70 MET A O 1
ATOM 553 N N . THR A 1 71 ? 0.013 -4.801 -7.786 1.00 85.38 71 THR A N 1
ATOM 554 C CA . THR A 1 71 ? 0.948 -5.408 -8.750 1.00 85.38 71 THR A CA 1
ATOM 555 C C . THR A 1 71 ? 0.253 -6.040 -9.958 1.00 85.38 71 THR A C 1
ATOM 557 O O . THR A 1 71 ? 0.924 -6.408 -10.920 1.00 85.38 71 THR A O 1
ATOM 560 N N . PHE A 1 72 ? -1.073 -6.199 -9.928 1.00 73.56 72 PHE A N 1
ATOM 561 C CA . PHE A 1 72 ? -1.842 -6.752 -11.041 1.00 73.56 72 PHE A CA 1
ATOM 562 C C . PHE A 1 72 ? -2.228 -5.639 -12.025 1.00 73.56 72 PHE A C 1
ATOM 564 O O . PHE A 1 72 ? -2.966 -4.716 -11.694 1.00 73.56 72 PHE A O 1
ATOM 571 N N . SER A 1 73 ? -1.736 -5.740 -13.263 1.00 60.19 73 SER A N 1
ATOM 572 C CA . SER A 1 73 ? -1.736 -4.654 -14.261 1.00 60.19 73 SER A CA 1
ATOM 573 C C . SER A 1 73 ? -3.113 -4.137 -14.702 1.00 60.19 73 SER A C 1
ATOM 575 O O . SER A 1 73 ? -3.189 -3.058 -15.284 1.00 60.19 73 SER A O 1
ATOM 577 N N . LYS A 1 74 ? -4.205 -4.869 -14.437 1.00 57.66 74 LYS A N 1
ATOM 578 C CA . LYS A 1 74 ? -5.574 -4.461 -14.809 1.00 57.66 74 LYS A CA 1
ATOM 579 C C . LYS A 1 74 ? -6.503 -4.167 -13.634 1.00 57.66 74 LYS A C 1
ATOM 581 O O . LYS A 1 74 ? -7.441 -3.395 -13.804 1.00 57.66 74 LYS A O 1
ATOM 586 N N . TYR A 1 75 ? -6.256 -4.734 -12.456 1.00 58.62 75 TYR A N 1
ATOM 587 C CA . TYR A 1 75 ? -7.178 -4.641 -11.325 1.00 58.62 75 TYR A CA 1
ATOM 588 C C . TYR A 1 75 ? -6.401 -4.448 -10.034 1.00 58.62 75 TYR A C 1
ATOM 590 O O . TYR A 1 75 ? -5.426 -5.148 -9.780 1.00 58.62 75 TYR A O 1
ATOM 598 N N . THR A 1 76 ? -6.846 -3.502 -9.212 1.00 64.62 76 THR A N 1
ATOM 599 C CA . THR A 1 76 ? -6.366 -3.424 -7.834 1.00 64.62 76 THR A CA 1
ATOM 600 C C . THR A 1 76 ? -7.283 -4.282 -6.985 1.00 64.62 76 THR A C 1
ATOM 602 O O . THR A 1 76 ? -8.493 -4.074 -7.012 1.00 64.62 76 THR A O 1
ATOM 605 N N . LEU A 1 77 ? -6.705 -5.244 -6.271 1.00 66.44 77 LEU A N 1
ATOM 606 C CA . LEU A 1 77 ? -7.425 -6.049 -5.292 1.00 66.44 77 LEU A CA 1
ATOM 607 C C . LEU A 1 77 ? -7.281 -5.355 -3.932 1.00 66.44 77 LEU A C 1
ATOM 609 O O . LEU A 1 77 ? -6.146 -5.162 -3.479 1.00 66.44 77 LEU A O 1
ATOM 613 N N . TYR A 1 78 ? -8.403 -4.931 -3.348 1.00 62.25 78 TYR A N 1
ATOM 614 C CA . TYR A 1 78 ? -8.479 -4.277 -2.042 1.00 62.25 78 TYR A CA 1
ATOM 615 C C . TYR A 1 78 ? -9.820 -4.554 -1.362 1.00 62.25 78 TYR A C 1
ATOM 617 O O . TYR A 1 78 ? -10.802 -4.801 -2.101 1.00 62.25 78 TYR A O 1
#

Sequence (78 aa):
SLIKYIKKDGLENKISSISFNSENKVNMTTKEGIEIVINSNSDIKHDIAKLTQILVDLKSKNINYGKINMTFSKYTLY

Radius of gyration: 11.46 Å; Cα contacts (8 Å, |Δi|>4): 109; chains: 1; bounding box: 31×24×25 Å

Secondary structure (DSSP, 8-state):
-HHHHHHHTTGGGTEEEEEE-TTSEEEEEETT-EEEEEETTS-HHHHHHHHHHHHHHHHHTT---EEEE--SSS--B-

Mean predicted aligned error: 4.09 Å

Nearest PDB structures (foldseek):
  8p1u-assembly1_E  TM=7.313E-01  e=4.418E-03  Pseudomonas aeruginosa
  8bh1-assembly1_C  TM=7.330E-01  e=7.395E-03  Pseudomonas aeruginosa PAO1
  2vh1-assembly2_B  TM=7.258E-01  e=2.210E-02  Escherichia coli
  2wv6-assembly1_J  TM=4.892E-01  e=2.553E-01  Citrobacter freundii
  3au5-assembly1_A  TM=3.960E-01  e=2.004E+00  Homo sapiens

Solvent-accessible surface area (backbone atoms only — not comparable to full-atom values): 4463 Å² total; per-residue (Å²): 112,69,70,59,49,35,56,71,71,60,40,59,86,44,48,67,47,77,47,79,51,96,81,49,32,35,42,35,29,32,71,70,53,30,38,35,37,38,44,64,84,54,65,57,68,60,50,50,56,50,49,52,53,50,56,51,53,33,52,76,69,74,48,51,64,56,59,39,41,51,68,48,95,88,52,72,51,111

pLDDT: mean 88.28, std 8.68, range [57.66, 96.0]

Foldseek 3Di:
DLVVLCVVLVVVQFWPDWDDDPQQWIWTAGPLGEIEIDGNPDPSNVVSVVVSVVVVVCVVVVNRHYYWYPHDPPDIDD

Organism: NCBI:txid408170